Protein AF-A0A951WCU5-F1 (afdb_monomer_lite)

Foldseek 3Di:
DC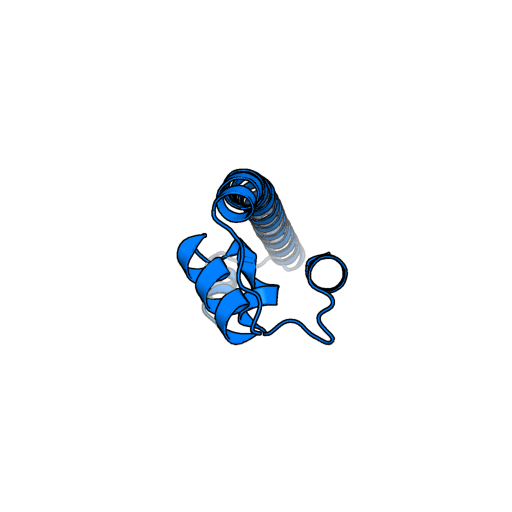CVVVVNPDADPCCVVVLPDDLVVNQVSCVVVVDHDDPVRSVVVNVVSVVVSVVVVVVVVVVVVVVVVVLVVVCVVVVPDPVRVVVVVVD

Sequence (91 aa):
MLEREFELESLSKKLQDWYNLSFAEFLKELEKQKIKLSLTQKSEWEDYFTNEQTKALSIQSEINATDKEIDQMVYQLYGLTEEEIEVVEKG

Structure (mmCIF, N/CA/C/O backbone):
data_AF-A0A951WCU5-F1
#
_entry.id   AF-A0A951WCU5-F1
#
loop_
_atom_site.group_PDB
_atom_site.id
_atom_site.type_symbol
_atom_site.label_atom_id
_atom_site.label_alt_id
_atom_site.label_comp_id
_atom_site.label_asym_id
_atom_site.label_entity_id
_atom_site.label_seq_id
_atom_site.pdbx_PDB_ins_code
_atom_site.Cartn_x
_atom_site.Cartn_y
_atom_site.Cartn_z
_atom_site.occupancy
_atom_site.B_iso_or_equiv
_atom_site.auth_seq_id
_atom_site.auth_comp_id
_atom_site.auth_asym_id
_atom_site.auth_atom_id
_atom_site.pdbx_PDB_model_num
ATOM 1 N N . MET A 1 1 ? -6.080 -4.179 -13.332 1.00 69.50 1 MET A N 1
ATOM 2 C CA . MET A 1 1 ? -5.330 -3.125 -14.056 1.00 69.50 1 MET A CA 1
ATOM 3 C C . MET A 1 1 ? -3.949 -3.630 -14.439 1.00 69.50 1 MET A C 1
ATOM 5 O O . MET A 1 1 ? -3.724 -3.824 -15.621 1.00 69.50 1 MET A O 1
ATOM 9 N N . LEU A 1 2 ? -3.101 -3.975 -13.463 1.00 77.50 2 LEU A N 1
ATOM 10 C CA . LEU A 1 2 ? -1.777 -4.573 -13.698 1.00 77.50 2 LEU A CA 1
ATOM 11 C C . LEU A 1 2 ? -1.826 -5.877 -14.516 1.00 77.50 2 LEU A C 1
ATOM 13 O O . LEU A 1 2 ? -1.012 -6.064 -15.406 1.00 77.50 2 LEU A O 1
ATOM 17 N N . GLU A 1 3 ? -2.821 -6.740 -14.284 1.00 82.50 3 GLU A N 1
ATOM 18 C CA . GLU A 1 3 ? -2.985 -7.991 -15.051 1.00 82.50 3 GLU A CA 1
ATOM 19 C C . GLU A 1 3 ? -3.213 -7.762 -16.543 1.00 82.50 3 GLU A C 1
ATOM 21 O O . GLU A 1 3 ? -2.697 -8.498 -17.374 1.00 82.50 3 GLU A O 1
ATOM 26 N N . ARG A 1 4 ? -3.967 -6.713 -16.885 1.00 83.31 4 ARG A N 1
ATOM 27 C CA . ARG A 1 4 ? -4.246 -6.356 -18.279 1.00 83.31 4 ARG A CA 1
ATOM 28 C C . ARG A 1 4 ? -3.058 -5.662 -18.930 1.00 83.31 4 ARG A C 1
ATOM 30 O O . ARG A 1 4 ? -2.823 -5.879 -20.107 1.00 83.31 4 ARG A O 1
ATOM 37 N N . GLU A 1 5 ? -2.346 -4.842 -18.166 1.00 83.44 5 GLU A N 1
ATOM 38 C CA . GLU A 1 5 ? -1.207 -4.064 -18.656 1.00 83.44 5 GLU A CA 1
ATOM 39 C C . GLU A 1 5 ? 0.032 -4.934 -18.901 1.00 83.44 5 GLU A C 1
ATOM 41 O O . GLU A 1 5 ? 0.798 -4.691 -19.826 1.00 83.44 5 GLU A O 1
ATOM 46 N N . PHE A 1 6 ? 0.207 -5.980 -18.091 1.00 83.06 6 PHE A N 1
ATOM 47 C CA . PHE A 1 6 ? 1.343 -6.896 -18.176 1.00 83.06 6 PHE A CA 1
ATOM 48 C C . PHE A 1 6 ? 0.992 -8.294 -18.700 1.00 83.06 6 PHE A C 1
ATOM 50 O O . PHE A 1 6 ? 1.840 -9.183 -18.656 1.00 83.06 6 PHE A O 1
ATOM 57 N N . GLU A 1 7 ? -0.241 -8.493 -19.171 1.00 82.31 7 GLU A N 1
ATOM 58 C CA . GLU A 1 7 ? -0.749 -9.781 -19.674 1.00 82.31 7 GLU A CA 1
ATOM 59 C C . GLU A 1 7 ? -0.522 -10.945 -18.689 1.00 82.31 7 GLU A C 1
ATOM 61 O O . GLU A 1 7 ? -0.129 -12.054 -19.054 1.00 82.31 7 GLU A O 1
ATOM 66 N N . LEU A 1 8 ? -0.758 -10.683 -17.402 1.00 81.06 8 LEU A N 1
ATOM 67 C CA . LEU A 1 8 ? -0.571 -11.660 -16.334 1.00 81.06 8 LEU A CA 1
ATOM 68 C C . LEU A 1 8 ? -1.848 -12.468 -16.115 1.00 81.06 8 LEU A C 1
ATOM 70 O O . LEU A 1 8 ? -2.919 -11.899 -15.919 1.00 81.06 8 LEU A O 1
ATOM 74 N N . GLU A 1 9 ? -1.717 -13.795 -16.050 1.00 79.56 9 GLU A N 1
ATOM 75 C CA . GLU A 1 9 ? -2.825 -14.680 -15.660 1.00 79.56 9 GLU A CA 1
ATOM 76 C C . GLU A 1 9 ? -3.255 -14.468 -14.200 1.00 79.56 9 GLU A C 1
ATOM 78 O O . GLU A 1 9 ? -4.413 -14.694 -13.860 1.00 79.56 9 GLU A O 1
ATOM 83 N N . SER A 1 10 ? -2.325 -14.063 -13.324 1.00 81.19 10 SER A N 1
ATOM 84 C CA . SER A 1 10 ? -2.613 -13.733 -11.924 1.00 81.19 10 SER A CA 1
ATOM 85 C C . SER A 1 10 ? -1.511 -12.895 -11.269 1.00 81.19 10 SER A C 1
ATOM 87 O O . SER A 1 10 ? -0.312 -13.094 -11.501 1.00 81.19 10 SER A O 1
ATOM 89 N N . LEU A 1 11 ? -1.912 -11.976 -10.388 1.00 83.56 11 LEU A N 1
ATOM 90 C CA . LEU A 1 11 ? -0.983 -11.265 -9.504 1.00 83.56 11 LEU A CA 1
ATOM 91 C C . LEU A 1 11 ? -0.588 -12.123 -8.299 1.00 83.56 11 LEU A C 1
ATOM 93 O O . LEU A 1 11 ? -1.413 -12.805 -7.690 1.00 83.56 11 LEU A O 1
ATOM 97 N N . SER A 1 12 ? 0.683 -12.034 -7.900 1.00 85.69 12 SER A N 1
ATOM 98 C CA . SER A 1 12 ? 1.107 -12.536 -6.592 1.00 85.69 12 SER A CA 1
ATOM 99 C C . SER A 1 12 ? 0.440 -11.717 -5.480 1.00 85.69 12 SER A C 1
ATOM 101 O O . SER A 1 12 ? 0.132 -10.545 -5.681 1.00 85.69 12 SER A O 1
ATOM 103 N N . LYS A 1 13 ? 0.282 -12.286 -4.277 1.00 87.12 13 LYS A N 1
ATOM 104 C CA . LYS A 1 13 ? -0.259 -11.542 -3.119 1.00 87.12 13 LYS A CA 1
ATOM 105 C C . LYS A 1 13 ? 0.469 -10.210 -2.885 1.00 87.12 13 LYS A C 1
ATOM 107 O O . LYS A 1 13 ? -0.159 -9.188 -2.675 1.00 87.12 13 LYS A O 1
ATOM 112 N N . LYS A 1 14 ? 1.797 -10.196 -3.039 1.00 87.19 14 LYS A N 1
ATOM 113 C CA . LYS A 1 14 ? 2.596 -8.966 -2.922 1.00 87.19 14 LYS A CA 1
ATOM 114 C C . LYS A 1 14 ? 2.261 -7.916 -3.982 1.00 87.19 14 LYS A C 1
ATOM 116 O O . LYS A 1 14 ? 2.286 -6.735 -3.677 1.00 87.19 14 LYS A O 1
ATOM 121 N N . LEU A 1 15 ? 1.982 -8.338 -5.216 1.00 87.56 15 LEU A N 1
ATOM 122 C CA . LEU A 1 15 ? 1.568 -7.430 -6.289 1.00 87.56 15 LEU A CA 1
ATOM 123 C C . LEU A 1 15 ? 0.098 -7.015 -6.177 1.00 87.56 15 LEU A C 1
ATOM 125 O O . LEU A 1 15 ? -0.281 -6.021 -6.783 1.00 87.56 15 LEU A O 1
ATOM 129 N N . GLN A 1 16 ? -0.729 -7.745 -5.427 1.00 88.00 16 GLN A N 1
ATOM 130 C CA . GLN A 1 16 ? -2.062 -7.276 -5.039 1.00 88.00 16 GLN A CA 1
ATOM 131 C C . GLN A 1 16 ? -1.939 -6.144 -4.011 1.00 88.00 16 GLN A C 1
ATOM 133 O O . GLN A 1 16 ? -2.552 -5.095 -4.190 1.00 88.00 16 GLN A O 1
ATOM 138 N N . ASP A 1 17 ? -1.031 -6.299 -3.045 1.00 89.69 17 ASP A N 1
ATOM 139 C CA . ASP A 1 17 ? -0.698 -5.295 -2.026 1.00 89.69 17 ASP A CA 1
ATOM 140 C C . ASP A 1 17 ? 0.404 -4.318 -2.486 1.00 89.69 17 ASP A C 1
ATOM 142 O O . ASP A 1 17 ? 1.200 -3.826 -1.684 1.00 89.69 17 ASP A O 1
ATOM 146 N N . TRP A 1 18 ? 0.492 -4.045 -3.792 1.00 90.50 18 TRP A N 1
ATOM 147 C CA . TRP A 1 18 ? 1.591 -3.276 -4.393 1.00 90.50 18 TRP A CA 1
ATOM 148 C C . TRP A 1 18 ? 1.738 -1.865 -3.809 1.00 90.50 18 TRP A C 1
ATOM 150 O O . TRP A 1 18 ? 2.845 -1.338 -3.753 1.00 90.50 18 TRP A O 1
ATOM 160 N N . TYR A 1 19 ? 0.639 -1.268 -3.345 1.00 89.75 19 TYR A N 1
ATOM 161 C CA . TYR A 1 19 ? 0.613 0.055 -2.719 1.00 89.75 19 TYR A CA 1
ATOM 162 C C . TYR A 1 19 ? 1.351 0.087 -1.371 1.00 89.75 19 TYR A C 1
ATOM 164 O O . TYR A 1 19 ? 1.721 1.162 -0.913 1.00 89.75 19 TYR A O 1
ATOM 172 N N . ASN A 1 20 ? 1.634 -1.071 -0.767 1.00 90.12 20 ASN A N 1
ATOM 173 C CA . ASN A 1 20 ? 2.469 -1.193 0.431 1.00 90.12 20 ASN A CA 1
ATOM 174 C C . ASN A 1 20 ? 3.959 -1.404 0.109 1.00 90.12 20 ASN A C 1
ATOM 176 O O . ASN A 1 20 ? 4.780 -1.479 1.023 1.00 90.12 20 ASN A O 1
ATOM 180 N N . LEU A 1 21 ? 4.321 -1.546 -1.169 1.00 91.25 21 LEU A N 1
ATOM 181 C CA . LEU A 1 21 ? 5.696 -1.775 -1.608 1.00 91.25 21 LEU A CA 1
ATOM 182 C C . LEU A 1 21 ? 6.382 -0.461 -1.987 1.00 91.25 21 LEU A C 1
ATOM 184 O O . LEU A 1 21 ? 5.751 0.493 -2.436 1.00 91.25 21 LEU A O 1
ATOM 188 N N . SER A 1 22 ? 7.709 -0.421 -1.884 1.00 90.88 22 SER A N 1
ATOM 189 C CA . SER A 1 22 ? 8.490 0.604 -2.582 1.00 90.88 22 SER A CA 1
ATOM 190 C C . SER A 1 22 ? 8.514 0.336 -4.090 1.00 90.88 22 SER A C 1
ATOM 192 O O . SER A 1 22 ? 8.415 -0.813 -4.531 1.00 90.88 22 SER A O 1
ATOM 194 N N . PHE A 1 23 ? 8.737 1.372 -4.904 1.00 90.81 23 PHE A N 1
ATOM 195 C CA . PHE A 1 23 ? 8.855 1.205 -6.357 1.00 90.81 23 PHE A CA 1
ATOM 196 C C . PHE A 1 23 ? 9.940 0.178 -6.739 1.00 90.81 23 PHE A C 1
ATOM 198 O O . PHE A 1 23 ? 9.742 -0.669 -7.608 1.00 90.81 23 PHE A O 1
ATOM 205 N N . ALA A 1 24 ? 11.064 0.161 -6.016 1.00 91.00 24 ALA A N 1
ATOM 206 C CA . ALA A 1 24 ? 12.122 -0.828 -6.214 1.00 91.00 24 ALA A CA 1
ATOM 207 C C . ALA A 1 24 ? 11.671 -2.271 -5.911 1.00 91.00 24 ALA A C 1
ATOM 209 O O . ALA A 1 24 ? 12.106 -3.208 -6.582 1.00 91.00 24 ALA A O 1
ATOM 210 N N . GLU A 1 25 ? 10.819 -2.475 -4.905 1.00 92.25 25 GLU A N 1
ATOM 211 C CA . GLU A 1 25 ? 10.239 -3.785 -4.595 1.00 92.25 25 GLU A CA 1
ATOM 212 C C . GLU A 1 25 ? 9.189 -4.195 -5.621 1.00 92.25 25 GLU A C 1
ATOM 214 O O . GLU A 1 25 ? 9.203 -5.342 -6.060 1.00 92.25 25 GLU A O 1
ATOM 219 N N . PHE A 1 26 ? 8.349 -3.259 -6.063 1.00 91.81 26 PHE A N 1
ATOM 220 C CA . PHE A 1 26 ? 7.398 -3.481 -7.148 1.00 91.81 26 PHE A CA 1
ATOM 221 C C . PHE A 1 26 ? 8.109 -3.965 -8.419 1.00 91.81 26 PHE A C 1
ATOM 223 O O . PHE A 1 26 ? 7.755 -5.010 -8.964 1.00 91.81 26 PHE A O 1
ATOM 230 N N . LEU A 1 27 ? 9.191 -3.291 -8.828 1.00 90.81 27 LEU A N 1
ATOM 231 C CA . LEU A 1 27 ? 10.012 -3.721 -9.963 1.00 90.81 27 LEU A CA 1
ATOM 232 C C . LEU A 1 27 ? 10.598 -5.124 -9.761 1.00 90.81 27 LEU A C 1
ATOM 234 O O . LEU A 1 27 ? 10.582 -5.934 -10.685 1.00 90.81 27 LEU A O 1
ATOM 238 N N . LYS A 1 28 ? 11.086 -5.444 -8.557 1.00 91.88 28 LYS A N 1
ATOM 239 C CA . LYS A 1 28 ? 11.598 -6.789 -8.246 1.00 91.88 28 LYS A CA 1
ATOM 240 C C . LYS A 1 28 ? 10.509 -7.857 -8.329 1.00 91.88 28 LYS A C 1
ATOM 242 O O . LYS A 1 28 ? 10.789 -8.966 -8.776 1.00 91.88 28 LYS A O 1
ATOM 247 N N . GLU A 1 29 ? 9.292 -7.564 -7.879 1.00 90.50 29 GLU A N 1
ATOM 248 C CA . GLU A 1 29 ? 8.168 -8.499 -7.976 1.00 90.50 29 GLU A CA 1
ATOM 249 C C . GLU A 1 29 ? 7.713 -8.688 -9.435 1.00 90.50 29 GLU A C 1
ATOM 251 O O . GLU A 1 29 ? 7.446 -9.823 -9.834 1.00 90.50 29 GLU A O 1
ATOM 256 N N . LEU A 1 30 ? 7.739 -7.637 -10.265 1.00 89.44 30 LEU A N 1
ATOM 257 C CA . LEU A 1 30 ? 7.517 -7.759 -11.713 1.00 89.44 30 LEU A CA 1
ATOM 258 C C . LEU A 1 30 ? 8.606 -8.600 -12.397 1.00 89.44 30 LEU A C 1
ATOM 260 O O . LEU A 1 30 ? 8.301 -9.493 -13.190 1.00 89.44 30 LEU A O 1
ATOM 264 N N . GLU A 1 31 ? 9.877 -8.395 -12.041 1.00 90.31 31 GLU A N 1
ATOM 265 C CA . GLU A 1 31 ? 10.989 -9.179 -12.593 1.00 90.31 31 GLU A CA 1
ATOM 266 C C . GLU A 1 31 ? 10.865 -10.676 -12.270 1.00 90.31 31 GLU A C 1
ATOM 268 O O . GLU A 1 31 ? 11.192 -11.516 -13.113 1.00 90.31 31 GLU A O 1
ATOM 273 N N . LYS A 1 32 ? 10.331 -11.037 -11.092 1.00 89.88 32 LYS A N 1
ATOM 274 C CA . LYS A 1 32 ? 10.027 -12.440 -10.738 1.00 89.88 32 LYS A CA 1
ATOM 275 C C . LYS A 1 32 ? 8.959 -13.055 -11.636 1.00 89.88 32 LYS A C 1
ATOM 277 O O . LYS A 1 32 ? 9.000 -14.258 -11.884 1.00 89.88 32 LYS A O 1
ATOM 282 N N . GLN A 1 33 ? 8.044 -12.241 -12.152 1.00 85.69 33 GLN A N 1
ATOM 283 C CA . GLN A 1 33 ? 7.051 -12.648 -13.145 1.00 85.69 33 GLN A CA 1
ATOM 284 C C . GLN A 1 33 ? 7.576 -12.555 -14.587 1.00 85.69 33 GLN A C 1
ATOM 286 O O . GLN A 1 33 ? 6.811 -12.677 -15.537 1.00 85.69 33 GLN A O 1
ATOM 291 N N . LYS A 1 34 ? 8.900 -12.409 -14.761 1.00 87.19 34 LYS A N 1
ATOM 292 C CA . LYS A 1 34 ? 9.598 -12.280 -16.052 1.00 87.19 34 LYS A CA 1
ATOM 293 C C . LYS A 1 34 ? 9.254 -11.002 -16.825 1.00 87.19 34 LYS A C 1
ATOM 295 O O . LYS A 1 34 ? 9.592 -10.901 -18.002 1.00 87.19 34 LYS A O 1
ATOM 300 N N . ILE A 1 35 ? 8.674 -10.004 -16.161 1.00 87.38 35 ILE A N 1
ATOM 301 C CA . ILE A 1 35 ? 8.413 -8.685 -16.733 1.00 87.38 35 ILE A CA 1
ATOM 302 C C . ILE A 1 35 ? 9.616 -7.795 -16.438 1.00 87.38 35 ILE A C 1
ATOM 304 O O . ILE A 1 35 ? 9.898 -7.461 -15.289 1.00 87.38 35 ILE A O 1
ATOM 308 N N . LYS A 1 36 ? 10.343 -7.399 -17.484 1.00 87.19 36 LYS A N 1
ATOM 309 C CA . LYS A 1 36 ? 11.449 -6.443 -17.376 1.00 87.19 36 LYS A CA 1
ATOM 310 C C . LYS A 1 36 ? 11.072 -5.144 -18.058 1.00 87.19 36 LYS A C 1
ATOM 312 O O . LYS A 1 36 ? 10.979 -5.091 -19.280 1.00 87.19 36 LYS A O 1
ATOM 317 N N . LEU A 1 37 ? 10.911 -4.096 -17.260 1.00 87.62 37 LEU A N 1
ATOM 318 C CA . LEU A 1 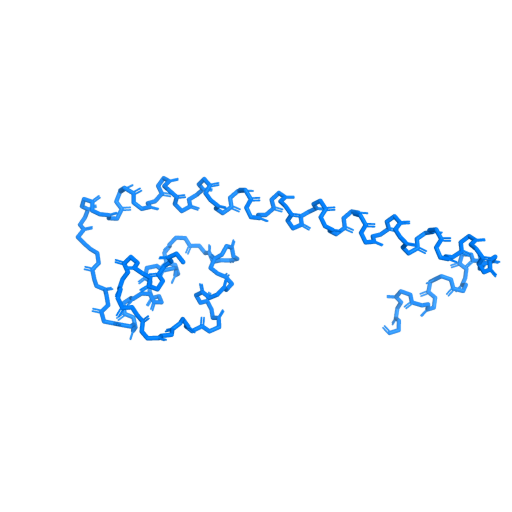37 ? 10.705 -2.746 -17.768 1.00 87.62 37 LEU A CA 1
ATOM 319 C C . LEU A 1 37 ? 12.027 -2.148 -18.266 1.00 87.62 37 LEU A C 1
ATOM 321 O O . LEU A 1 37 ? 13.066 -2.251 -17.605 1.00 87.62 37 LEU A O 1
ATOM 325 N N . SER A 1 38 ? 11.977 -1.495 -19.425 1.00 90.12 38 SER A N 1
ATOM 326 C CA . SER A 1 38 ? 13.056 -0.636 -19.923 1.00 90.12 38 SER A CA 1
ATOM 327 C C . SER A 1 38 ? 13.212 0.621 -19.059 1.00 90.12 38 SER A C 1
ATOM 329 O O . SER A 1 38 ? 12.343 0.944 -18.252 1.00 90.12 38 SER A O 1
ATOM 331 N N . LEU A 1 39 ? 14.316 1.357 -19.219 1.00 89.19 39 LEU A N 1
ATOM 332 C CA . LEU A 1 39 ? 14.563 2.580 -18.445 1.00 89.19 39 LEU A CA 1
ATOM 333 C C . LEU A 1 39 ? 13.462 3.635 -18.648 1.00 89.19 39 LEU A C 1
ATOM 335 O O . LEU A 1 39 ? 13.016 4.239 -17.679 1.00 89.19 39 LEU A O 1
ATOM 339 N N . THR A 1 40 ? 12.992 3.807 -19.886 1.00 89.44 40 THR A N 1
ATOM 340 C CA . THR A 1 40 ? 11.892 4.724 -20.214 1.00 89.44 40 THR A CA 1
ATOM 341 C C . THR A 1 40 ? 10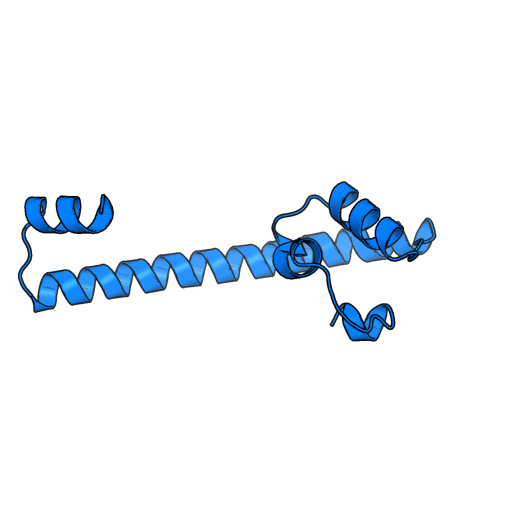.611 4.324 -19.492 1.00 89.44 40 THR A C 1
ATOM 343 O O . THR A 1 40 ? 10.023 5.142 -18.796 1.00 89.44 40 THR A O 1
ATOM 346 N N . GLN A 1 41 ? 10.243 3.041 -19.558 1.00 88.56 41 GLN A N 1
ATOM 347 C CA . GLN A 1 41 ? 9.060 2.540 -18.861 1.00 88.56 41 GLN A CA 1
ATOM 348 C C . GLN A 1 41 ? 9.198 2.674 -17.344 1.00 88.56 41 GLN A C 1
ATOM 350 O O . GLN A 1 41 ? 8.236 3.030 -16.684 1.00 88.56 41 GLN A 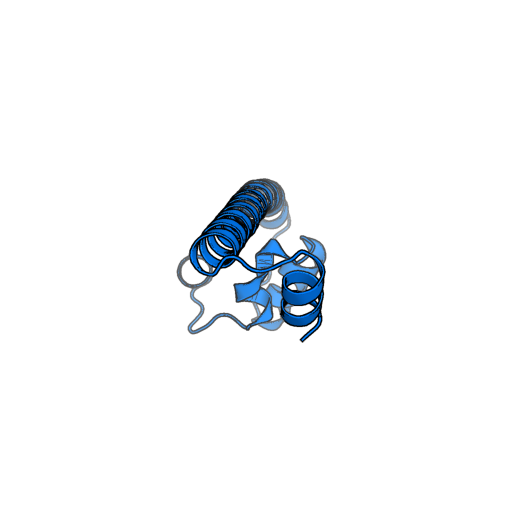O 1
ATOM 355 N N . LYS A 1 42 ? 10.382 2.429 -16.766 1.00 90.19 42 LYS A N 1
ATOM 356 C CA . LYS A 1 42 ? 10.598 2.626 -15.324 1.00 90.19 42 LYS A CA 1
ATOM 357 C C . LYS A 1 42 ? 10.305 4.066 -14.908 1.00 90.19 42 LYS A C 1
ATOM 359 O O . LYS A 1 42 ? 9.635 4.252 -13.907 1.00 90.19 42 LYS A O 1
ATOM 364 N N . SER A 1 43 ? 10.748 5.050 -15.689 1.00 89.38 43 SER A N 1
ATOM 365 C CA . SER A 1 43 ? 10.469 6.461 -15.401 1.00 89.38 43 SER A CA 1
ATOM 366 C C . SER A 1 43 ? 8.973 6.781 -15.471 1.00 89.38 43 SER A C 1
ATOM 368 O O . SER A 1 43 ? 8.452 7.430 -14.576 1.00 89.38 43 SER A O 1
ATOM 370 N N . GLU A 1 44 ? 8.271 6.304 -16.502 1.00 88.44 44 GLU A N 1
ATOM 371 C CA . GLU A 1 44 ? 6.822 6.521 -16.651 1.00 88.44 44 GLU A CA 1
ATOM 372 C C . GLU A 1 44 ? 6.026 5.848 -15.524 1.00 88.44 44 GLU A C 1
ATOM 374 O O . GLU A 1 44 ? 5.072 6.411 -14.983 1.00 88.44 44 GLU A O 1
ATOM 379 N N . TRP A 1 45 ? 6.442 4.639 -15.147 1.00 89.94 45 TRP A N 1
ATOM 380 C CA . TRP A 1 45 ? 5.811 3.874 -14.084 1.00 89.94 45 TRP A CA 1
ATOM 381 C C . TRP A 1 45 ? 6.116 4.411 -12.693 1.00 89.94 45 TRP A C 1
ATOM 383 O O . TRP A 1 45 ? 5.295 4.196 -11.816 1.00 89.94 45 TRP A O 1
ATOM 393 N N . GLU A 1 46 ? 7.241 5.083 -12.462 1.00 91.19 46 GLU A N 1
ATOM 394 C CA . GLU A 1 46 ? 7.592 5.628 -11.146 1.00 91.19 46 GLU A CA 1
ATOM 395 C C . GLU A 1 46 ? 6.610 6.722 -10.713 1.00 91.19 46 GLU A C 1
ATOM 397 O O . GLU A 1 46 ? 6.039 6.659 -9.618 1.00 91.19 46 GLU A O 1
ATOM 402 N N . ASP A 1 47 ? 6.338 7.672 -11.609 1.00 89.81 47 ASP A N 1
ATOM 403 C CA . ASP A 1 47 ? 5.374 8.747 -11.367 1.00 89.81 47 ASP A CA 1
ATOM 404 C C . ASP A 1 47 ? 3.952 8.193 -11.228 1.00 89.81 47 ASP A C 1
ATOM 406 O O . ASP A 1 47 ? 3.206 8.556 -10.312 1.00 89.81 47 ASP A O 1
ATOM 410 N N . TYR A 1 48 ? 3.574 7.274 -12.122 1.00 89.31 48 TYR A N 1
ATOM 411 C CA . TYR A 1 48 ? 2.273 6.614 -12.079 1.00 89.31 48 TYR A CA 1
ATOM 412 C C . TYR A 1 48 ? 2.081 5.823 -10.777 1.00 89.31 48 TYR A C 1
ATOM 414 O O . TYR A 1 48 ? 1.078 5.995 -10.084 1.00 89.31 48 TYR A O 1
ATOM 422 N N . PHE A 1 49 ? 3.065 5.001 -10.413 1.00 91.31 49 PHE A N 1
ATOM 423 C CA . PHE A 1 49 ? 3.067 4.184 -9.203 1.00 91.31 49 PHE A CA 1
ATOM 424 C C . PHE A 1 49 ? 2.924 5.051 -7.960 1.00 91.31 49 PHE A C 1
ATOM 426 O O . PHE A 1 49 ? 2.084 4.761 -7.118 1.00 91.31 49 PHE A O 1
ATOM 433 N N . THR A 1 50 ? 3.697 6.132 -7.859 1.00 90.81 50 THR A N 1
ATOM 434 C CA . THR A 1 50 ? 3.678 7.019 -6.689 1.00 90.81 50 THR A CA 1
ATOM 435 C C . THR A 1 50 ? 2.326 7.714 -6.534 1.00 90.81 50 THR A C 1
ATOM 437 O O . THR A 1 50 ? 1.773 7.785 -5.432 1.00 90.81 50 THR A O 1
ATOM 440 N N . ASN A 1 51 ? 1.750 8.188 -7.641 1.00 92.06 51 ASN A N 1
ATOM 441 C CA . ASN A 1 51 ? 0.436 8.823 -7.634 1.00 92.06 51 ASN A CA 1
ATOM 442 C C . ASN A 1 51 ? -0.671 7.842 -7.239 1.00 92.06 51 ASN A C 1
ATOM 444 O O . ASN A 1 51 ? -1.494 8.152 -6.376 1.00 92.06 51 ASN A O 1
ATOM 448 N N . GLU A 1 52 ? -0.695 6.654 -7.839 1.00 91.38 52 GLU A N 1
ATOM 449 C CA . GLU A 1 52 ? -1.703 5.646 -7.515 1.00 91.38 52 GLU A CA 1
ATOM 450 C C . GLU A 1 52 ? -1.507 5.077 -6.102 1.00 91.38 52 GLU A C 1
ATOM 452 O O . GLU A 1 52 ? -2.489 4.858 -5.397 1.00 91.38 52 GLU A O 1
ATOM 457 N N . GLN A 1 53 ? -0.262 4.901 -5.644 1.00 92.75 53 GLN A N 1
ATOM 458 C CA . GLN A 1 53 ? 0.054 4.497 -4.270 1.00 92.75 53 GLN A CA 1
ATOM 459 C C . GLN A 1 53 ? -0.511 5.509 -3.276 1.00 92.75 53 GLN A C 1
ATOM 461 O O . GLN A 1 53 ? -1.170 5.127 -2.312 1.00 92.75 53 GLN A O 1
ATOM 466 N N . THR A 1 54 ? -0.305 6.801 -3.531 1.00 93.12 54 THR A N 1
ATOM 467 C CA . THR A 1 54 ? -0.821 7.870 -2.670 1.00 93.12 54 THR A CA 1
ATOM 468 C C . THR A 1 54 ? -2.346 7.827 -2.590 1.00 93.12 54 THR A C 1
ATOM 470 O O . THR A 1 54 ? -2.907 7.909 -1.499 1.00 93.12 54 THR A O 1
ATOM 473 N N . LYS A 1 55 ? -3.032 7.635 -3.724 1.00 93.44 55 LYS A N 1
ATOM 474 C CA . LYS A 1 55 ? -4.496 7.489 -3.752 1.00 93.44 55 LYS A CA 1
ATOM 475 C C . LYS A 1 55 ? -4.960 6.259 -2.977 1.00 93.44 55 LYS A C 1
ATOM 477 O O . LYS A 1 55 ? -5.882 6.368 -2.177 1.00 93.44 55 LYS A O 1
ATOM 482 N N . ALA A 1 56 ? -4.315 5.112 -3.184 1.00 91.94 56 ALA A N 1
ATOM 483 C CA . ALA A 1 56 ? -4.653 3.871 -2.494 1.00 91.94 56 ALA A CA 1
ATOM 484 C C . ALA A 1 56 ? -4.485 4.006 -0.973 1.00 91.94 56 ALA A C 1
ATOM 486 O O . ALA A 1 56 ? -5.385 3.636 -0.223 1.00 91.94 56 ALA A O 1
ATOM 487 N N . LEU A 1 57 ? -3.380 4.604 -0.518 1.00 91.44 57 LEU A N 1
ATOM 488 C CA . LEU A 1 57 ? -3.134 4.860 0.903 1.00 91.44 57 LEU A CA 1
ATOM 489 C C . LEU A 1 57 ? -4.121 5.876 1.492 1.00 91.44 57 LEU A C 1
ATOM 491 O O . LEU A 1 57 ? -4.565 5.695 2.623 1.00 91.44 57 LEU A O 1
ATOM 495 N N . SER A 1 58 ? -4.505 6.908 0.732 1.00 93.94 58 SER A N 1
ATOM 496 C CA . SER A 1 58 ? -5.536 7.868 1.150 1.00 93.94 58 SER A CA 1
ATOM 497 C C . SER A 1 58 ? -6.882 7.177 1.357 1.00 93.94 58 SER A C 1
ATOM 499 O O . SER A 1 58 ? -7.486 7.318 2.415 1.00 93.94 58 SER A O 1
ATOM 501 N N . ILE A 1 59 ? -7.313 6.365 0.389 1.00 93.50 59 ILE A N 1
ATOM 502 C CA . ILE A 1 59 ? -8.565 5.603 0.475 1.00 93.50 59 ILE A CA 1
ATOM 503 C C . ILE A 1 59 ? -8.509 4.617 1.645 1.00 93.50 59 ILE A C 1
ATOM 505 O O . ILE A 1 59 ? -9.461 4.525 2.411 1.00 93.50 59 ILE A O 1
ATOM 509 N N . GLN A 1 60 ? -7.389 3.914 1.839 1.00 90.88 60 GLN A N 1
ATOM 510 C CA . GLN A 1 60 ? -7.224 3.014 2.982 1.00 90.88 60 GLN A CA 1
ATOM 511 C C . GLN A 1 60 ? -7.325 3.768 4.313 1.00 90.88 60 GLN A C 1
ATOM 513 O O . GLN A 1 60 ? -7.934 3.271 5.257 1.00 90.88 60 GLN A O 1
ATOM 518 N N . SER A 1 61 ? -6.752 4.970 4.397 1.00 93.50 61 SER A N 1
ATOM 519 C CA . SER A 1 61 ? -6.871 5.816 5.584 1.00 93.50 61 SER A CA 1
ATOM 520 C C . SER A 1 61 ? -8.314 6.261 5.830 1.00 93.50 61 SER A C 1
ATOM 522 O O . SER A 1 61 ? -8.743 6.283 6.980 1.00 93.50 61 SER A O 1
ATOM 524 N N . GLU A 1 62 ? -9.060 6.612 4.782 1.00 94.81 62 GLU A N 1
ATOM 525 C CA . GLU A 1 62 ? -10.479 6.983 4.877 1.00 94.81 62 GLU A CA 1
ATOM 526 C C . GLU A 1 62 ? -11.353 5.800 5.305 1.00 94.81 62 GLU A C 1
ATOM 528 O O . GLU A 1 62 ? -12.229 5.963 6.154 1.00 94.81 62 GLU A O 1
ATOM 533 N N . ILE A 1 63 ? -11.082 4.604 4.776 1.00 93.56 63 ILE A N 1
ATOM 534 C CA . ILE A 1 63 ? -11.745 3.360 5.188 1.00 93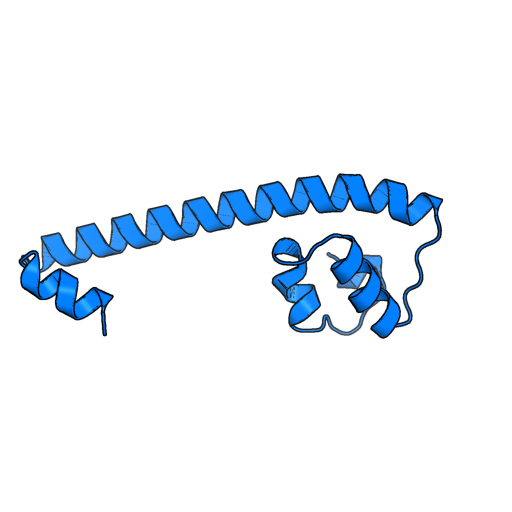.56 63 ILE A CA 1
ATOM 535 C C . ILE A 1 63 ? -11.488 3.109 6.672 1.00 93.56 63 ILE A C 1
ATOM 537 O O . ILE A 1 63 ? -12.437 2.986 7.432 1.00 93.56 63 ILE A O 1
ATOM 541 N N . ASN A 1 64 ? -10.226 3.142 7.110 1.00 93.44 64 ASN A N 1
ATOM 542 C CA . ASN A 1 64 ? -9.878 2.912 8.514 1.00 93.44 64 ASN A CA 1
ATOM 543 C C . ASN A 1 64 ? -10.518 3.947 9.455 1.00 93.44 64 ASN A C 1
ATOM 545 O O . ASN A 1 64 ? -10.896 3.618 10.578 1.00 93.44 64 ASN A O 1
ATOM 549 N N . ALA A 1 65 ? -10.617 5.208 9.020 1.00 94.06 65 ALA A N 1
ATOM 550 C CA . ALA A 1 65 ? -11.295 6.248 9.788 1.00 94.06 65 ALA A CA 1
ATOM 551 C C . ALA A 1 65 ? -12.801 5.970 9.888 1.00 94.06 65 ALA A C 1
ATOM 553 O O . ALA A 1 65 ? -13.364 6.055 10.975 1.00 94.06 65 ALA A O 1
ATOM 554 N N . THR A 1 66 ? -13.422 5.579 8.776 1.00 93.38 66 THR A N 1
ATOM 555 C CA . THR A 1 66 ? -14.849 5.241 8.713 1.00 93.38 66 THR A CA 1
ATOM 556 C C . THR A 1 66 ? -15.170 4.006 9.555 1.00 93.38 66 THR A C 1
ATOM 558 O O . THR A 1 66 ? -16.139 4.019 10.306 1.00 93.38 66 THR A O 1
ATOM 561 N N . ASP A 1 67 ? -14.344 2.961 9.491 1.00 93.44 67 ASP A N 1
ATOM 562 C CA . ASP A 1 67 ? -14.498 1.754 10.308 1.00 93.44 67 ASP A CA 1
ATOM 563 C C . ASP A 1 67 ? -14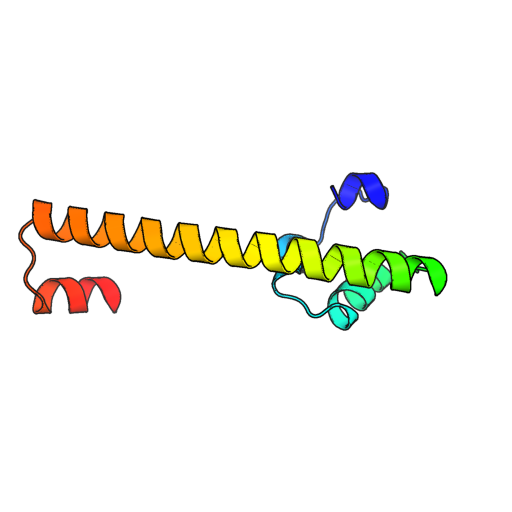.435 2.098 11.801 1.00 93.44 67 ASP A C 1
ATOM 565 O O . ASP A 1 67 ? -15.296 1.685 12.574 1.00 93.44 67 ASP A O 1
ATOM 569 N N . LYS A 1 68 ? -13.499 2.968 12.198 1.00 91.19 68 LYS A N 1
ATOM 570 C CA . LYS A 1 68 ? -13.415 3.454 13.579 1.00 91.19 68 LYS A CA 1
ATOM 571 C C . LYS A 1 68 ? -14.647 4.259 14.001 1.00 91.19 68 LYS A C 1
ATOM 573 O O . LYS A 1 68 ? -15.082 4.158 15.148 1.00 91.19 68 LYS A O 1
ATOM 578 N N . GLU A 1 69 ? -15.207 5.075 13.110 1.00 93.25 69 GLU A N 1
ATOM 579 C CA . GLU A 1 69 ? -16.465 5.782 13.377 1.00 93.25 69 GLU A CA 1
ATOM 580 C C . GLU A 1 69 ? -17.627 4.796 13.566 1.00 93.25 69 GLU A C 1
ATOM 582 O O . GLU A 1 69 ? -18.430 4.963 14.486 1.00 93.25 69 GLU A O 1
ATOM 587 N N . ILE A 1 70 ? -17.688 3.733 12.758 1.00 93.31 70 ILE A N 1
ATOM 588 C CA . ILE A 1 70 ? -18.682 2.662 12.898 1.00 93.31 70 ILE A CA 1
ATOM 589 C C . ILE A 1 70 ? -18.527 1.959 14.249 1.00 93.31 70 ILE A C 1
ATOM 591 O O . ILE A 1 70 ? -19.523 1.812 14.959 1.00 93.31 70 ILE A O 1
ATOM 595 N N . ASP A 1 71 ? -17.308 1.585 14.641 1.00 90.50 71 ASP A N 1
ATOM 596 C CA . ASP A 1 71 ? -17.040 0.954 15.937 1.00 90.50 71 ASP A CA 1
ATOM 597 C C . ASP A 1 71 ? -17.517 1.843 17.093 1.00 90.50 71 ASP A C 1
ATOM 599 O O . ASP A 1 71 ? -18.231 1.384 17.984 1.00 90.50 71 ASP A O 1
ATOM 603 N N . GLN A 1 72 ? -17.236 3.150 17.036 1.00 89.00 72 GLN A N 1
ATOM 604 C CA . GLN A 1 72 ? -17.722 4.111 18.031 1.00 89.00 72 GLN A CA 1
ATOM 605 C C . GLN A 1 72 ? -19.250 4.178 18.092 1.00 89.00 72 GLN A C 1
ATOM 607 O O . GLN A 1 72 ? -19.821 4.203 19.185 1.00 89.00 72 GLN A O 1
ATOM 612 N N . MET A 1 73 ? -19.926 4.190 16.941 1.00 91.69 73 MET A N 1
ATOM 613 C CA . MET A 1 73 ? -21.390 4.164 16.891 1.00 91.69 73 MET A CA 1
ATOM 614 C C . MET A 1 73 ? -21.952 2.865 17.481 1.00 91.69 73 MET A C 1
ATOM 616 O O . MET A 1 73 ? -22.962 2.900 18.186 1.00 91.69 73 MET A O 1
ATOM 620 N N . VAL A 1 74 ? -21.295 1.728 17.236 1.00 92.00 74 VAL A N 1
ATOM 621 C CA . VAL A 1 74 ? -21.661 0.430 17.816 1.00 92.00 74 VAL A CA 1
ATOM 622 C C . VAL A 1 74 ? -21.480 0.458 19.334 1.00 92.00 74 VAL A C 1
ATOM 624 O O . VAL A 1 74 ? -22.410 0.106 20.058 1.00 92.00 74 VAL A O 1
ATOM 627 N N . TYR A 1 75 ? -20.347 0.948 19.839 1.00 91.06 75 TYR A N 1
ATOM 628 C CA . TYR A 1 75 ? -20.103 1.071 21.279 1.00 91.06 75 TYR A CA 1
ATOM 629 C C . TYR A 1 75 ? -21.141 1.958 21.966 1.00 91.06 75 TYR A C 1
ATOM 631 O O . TYR A 1 75 ? -21.678 1.585 23.008 1.00 91.06 75 TYR A O 1
ATOM 639 N N . GLN A 1 76 ? -21.492 3.089 21.350 1.00 89.50 76 GLN A N 1
ATOM 640 C CA . GLN A 1 76 ? -22.541 3.977 21.851 1.00 89.50 76 GLN A CA 1
ATOM 641 C C . GLN A 1 76 ? -23.921 3.314 21.849 1.00 89.50 76 GLN A C 1
ATOM 643 O O . GLN A 1 76 ? -24.677 3.487 22.804 1.00 89.50 76 GLN A O 1
ATOM 648 N N . LEU A 1 77 ? -24.254 2.538 20.811 1.00 93.31 77 LEU A N 1
ATOM 649 C CA . LEU A 1 77 ? -25.535 1.832 20.711 1.00 93.31 77 LEU A CA 1
ATOM 650 C C . LEU A 1 77 ? -25.705 0.786 21.819 1.00 93.31 77 LEU A C 1
ATOM 652 O O . LEU A 1 77 ? -26.802 0.635 22.357 1.00 93.31 77 LEU A O 1
ATOM 656 N N . TYR A 1 78 ? -24.630 0.077 22.160 1.00 91.06 78 TYR A N 1
ATOM 657 C CA . TYR A 1 78 ? -24.621 -0.917 23.234 1.00 91.06 78 TYR A CA 1
ATOM 658 C C . TYR A 1 78 ? -24.290 -0.323 24.613 1.00 91.06 78 TYR A C 1
ATOM 660 O O . TYR A 1 78 ? -24.394 -1.029 25.614 1.00 91.06 78 TYR A O 1
ATOM 668 N N . GLY A 1 79 ? -23.953 0.969 24.681 1.00 90.62 79 GLY A N 1
ATOM 669 C CA . GLY A 1 79 ? -23.652 1.679 25.922 1.00 90.62 79 GLY A CA 1
ATOM 670 C C . GLY A 1 79 ? -22.372 1.210 26.613 1.00 90.62 79 GLY A C 1
ATOM 671 O O . GLY A 1 79 ? -22.324 1.249 27.841 1.00 90.62 79 GLY A O 1
ATOM 672 N N . LEU A 1 80 ? -21.373 0.754 25.847 1.00 91.50 80 LEU A N 1
ATOM 673 C CA . LEU A 1 80 ? -20.118 0.250 26.407 1.00 91.50 80 LEU A CA 1
ATOM 674 C C . LEU A 1 80 ? -19.359 1.357 27.143 1.00 91.50 80 LEU A C 1
ATOM 676 O O . LEU A 1 80 ? -19.291 2.501 26.679 1.00 91.50 80 LEU A O 1
ATOM 680 N N . THR A 1 81 ? -18.743 1.000 28.268 1.00 89.31 81 THR A N 1
ATOM 681 C CA . THR A 1 81 ? -17.795 1.876 28.966 1.00 89.31 81 THR A CA 1
ATOM 682 C C . THR A 1 81 ? -16.424 1.857 28.287 1.00 89.31 81 THR A C 1
ATOM 684 O O . THR A 1 81 ? -16.108 0.960 27.508 1.00 89.31 81 THR A O 1
ATOM 687 N N . GLU A 1 82 ? -15.569 2.835 28.603 1.00 86.44 82 GLU A N 1
ATOM 688 C CA . GLU A 1 82 ? -14.186 2.875 28.096 1.00 86.44 82 GLU A CA 1
ATOM 689 C C . GLU A 1 82 ? -13.414 1.580 28.410 1.00 86.44 82 GLU A C 1
ATOM 691 O O . GLU A 1 82 ? -12.638 1.107 27.584 1.00 86.44 82 GLU A O 1
ATOM 696 N N . GLU A 1 83 ? -13.685 0.970 29.566 1.00 87.62 83 GLU A N 1
ATOM 697 C CA . GLU A 1 83 ? -13.073 -0.286 30.010 1.00 87.62 83 GLU A CA 1
ATOM 698 C C . GLU A 1 83 ? -13.517 -1.473 29.140 1.00 87.62 83 GLU A C 1
ATOM 700 O O . GLU A 1 83 ? -12.708 -2.335 28.803 1.00 87.62 83 GLU A O 1
ATOM 705 N N . GLU A 1 84 ? -14.792 -1.516 28.742 1.00 86.31 84 GLU A N 1
ATOM 706 C CA . GLU A 1 84 ? -15.328 -2.560 27.861 1.00 86.31 84 GLU A CA 1
ATOM 707 C C . GLU A 1 84 ? -14.823 -2.397 26.424 1.00 86.31 84 GLU A C 1
ATOM 709 O O . GLU A 1 84 ? -14.470 -3.386 25.783 1.00 86.31 84 GLU A O 1
ATOM 714 N N . ILE A 1 85 ? -14.720 -1.157 25.936 1.00 87.31 85 ILE A N 1
ATOM 715 C CA . ILE A 1 85 ? -14.135 -0.847 24.623 1.00 87.31 85 ILE A CA 1
ATOM 716 C C . ILE A 1 85 ? -12.668 -1.279 24.577 1.00 87.31 85 ILE A C 1
ATOM 718 O O . ILE A 1 85 ? -12.245 -1.935 23.628 1.00 87.31 85 ILE A O 1
ATOM 722 N N . GLU A 1 86 ? -11.893 -0.968 25.619 1.00 87.50 86 GLU A N 1
ATOM 723 C CA . GLU A 1 86 ? -10.477 -1.332 25.691 1.00 87.50 86 GLU A CA 1
ATOM 724 C C . GLU A 1 86 ? -10.268 -2.856 25.665 1.00 87.50 86 GLU A C 1
ATOM 726 O O . GLU A 1 86 ? -9.293 -3.338 25.086 1.00 87.50 86 GLU A O 1
ATOM 731 N N . VAL A 1 87 ? -11.189 -3.629 26.252 1.00 87.94 87 VAL A N 1
ATOM 732 C CA . VAL A 1 87 ? -11.181 -5.098 26.167 1.00 87.94 87 VAL A CA 1
ATOM 733 C C . VAL A 1 87 ? -11.482 -5.580 24.745 1.00 87.94 87 VAL A C 1
ATOM 735 O O . VAL A 1 87 ? -10.841 -6.528 24.294 1.00 87.94 87 VAL A O 1
ATOM 738 N N . VAL A 1 88 ? -12.414 -4.938 24.033 1.00 84.12 88 VAL A N 1
ATOM 739 C CA . VAL A 1 88 ? -12.768 -5.289 22.646 1.00 84.12 88 VAL A CA 1
ATOM 740 C C . VAL A 1 88 ? -11.629 -4.969 21.672 1.00 84.12 88 VAL A C 1
ATOM 742 O O . VAL A 1 88 ? -11.311 -5.802 20.831 1.00 84.12 88 VAL A O 1
ATOM 745 N N . GLU A 1 89 ? -10.965 -3.818 21.804 1.00 84.25 89 GLU A N 1
ATOM 746 C CA . GLU A 1 89 ? -9.870 -3.414 20.901 1.00 84.25 89 GLU A CA 1
ATOM 747 C C . GLU A 1 89 ? -8.548 -4.169 21.142 1.00 84.25 89 GLU A C 1
ATOM 749 O O . GLU A 1 89 ? -7.681 -4.202 20.267 1.00 84.25 89 GLU A O 1
ATOM 754 N N . LYS A 1 90 ? -8.363 -4.768 22.325 1.00 80.38 90 LYS A N 1
ATOM 755 C CA . LYS A 1 90 ? -7.177 -5.579 22.668 1.00 80.38 90 LYS A CA 1
ATOM 756 C C . LYS A 1 90 ? -7.355 -7.083 22.417 1.00 80.38 90 LYS A C 1
ATOM 758 O O . LYS A 1 90 ? -6.396 -7.829 22.642 1.00 80.38 90 LYS A O 1
ATOM 763 N N . GLY A 1 91 ? -8.563 -7.511 22.047 1.00 62.50 91 GLY A N 1
ATOM 764 C CA . GLY A 1 91 ? -8.965 -8.908 21.846 1.00 62.50 91 GLY A CA 1
ATOM 765 C C . GLY A 1 91 ? -8.605 -9.493 20.488 1.00 62.50 91 GLY A C 1
ATOM 766 O O . GLY A 1 91 ? -8.420 -8.725 19.521 1.00 62.50 91 GLY A O 1
#

Secondary structure (DSSP, 8-state):
-HHHHTT-S---HHHHTGGGS-HHHHHHHHHHTT----HHHHHHHHHHHHHHHHHHHHHHHHHHHHHHHHHHHHHHHHT--HHHHHHHHT-

pLDDT: mean 88.66, std 5.0, range [62.5, 94.81]

Radius of gyration: 19.49 Å; chains: 1; bounding box: 40×24×50 Å